Protein AF-A0AAP5MBB1-F1 (afdb_monomer_lite)

Foldseek 3Di:
DDPDPLQCVLVPVDDPVVSVVLQVVLCVVVVVDRHGSVSSNVSVVVVVVVPLDFQVNLDDALFKWAFDPDDDPCNLSHLFMWGFHDGDGFWTWTDFLAGIDTGGSVRTHTDPDPQLSVVVVVLSVLSVLLVPLDDDDPVLVVLSSVVRNDSDDDPVSVVVSVVSCVVSVSPDDD

pLDDT: mean 87.51, std 9.5, range [36.88, 96.81]

Secondary structure (DSSP, 8-state):
---SHHHHGGGTTS-HHHHHHHHHHHHHHTTSSPPPHHHHHHHHHHHHHHT---HHHH--TT-EEEE-S--GGGGGGTT-EEEEEEE-SS-EEEE-SSSEEEE-GGGEEE---HHHHHHHHHHHHHHHHHHHHSPPPHHHHHHHHHHTT-SS--HHHHHHHHHHHHHHT-----

Radius of gyration: 23.0 Å; chains: 1; bounding box: 53×23×61 Å

Structure (mmCIF, N/CA/C/O backbone):
data_AF-A0AAP5MBB1-F1
#
_entry.id   AF-A0AAP5MBB1-F1
#
loop_
_atom_site.group_PDB
_atom_site.id
_atom_site.type_symbol
_atom_site.label_atom_id
_atom_site.label_alt_id
_atom_site.label_comp_id
_atom_site.label_asym_id
_atom_site.label_entity_id
_atom_site.label_seq_id
_atom_site.pdbx_PDB_ins_code
_atom_site.Cartn_x
_atom_site.Cartn_y
_atom_site.Cartn_z
_atom_site.occupancy
_atom_site.B_iso_or_equiv
_atom_site.auth_seq_id
_atom_site.auth_comp_id
_atom_site.auth_asym_id
_atom_site.auth_atom_id
_atom_site.pdbx_PDB_model_num
ATOM 1 N N . MET A 1 1 ? 29.954 3.108 -33.989 1.00 71.44 1 MET A N 1
ATOM 2 C CA . MET A 1 1 ? 29.215 4.290 -33.486 1.00 71.44 1 MET A CA 1
ATOM 3 C C . MET A 1 1 ? 27.864 4.378 -34.186 1.00 71.44 1 MET A C 1
ATOM 5 O O . MET A 1 1 ? 27.765 3.793 -35.262 1.00 71.44 1 MET A O 1
ATOM 9 N N . PRO A 1 2 ? 26.840 5.022 -33.589 1.00 77.31 2 PRO A N 1
ATOM 10 C CA . PRO A 1 2 ? 25.550 5.226 -34.244 1.00 77.31 2 PRO A CA 1
ATOM 11 C C . PRO A 1 2 ? 25.722 5.996 -35.554 1.00 77.31 2 PRO A C 1
ATOM 13 O O . PRO A 1 2 ? 26.524 6.922 -35.635 1.00 77.31 2 PRO A O 1
ATOM 16 N N . THR A 1 3 ? 24.981 5.592 -36.575 1.00 84.31 3 THR A N 1
ATOM 17 C CA . THR A 1 3 ? 24.978 6.178 -37.920 1.00 84.31 3 THR A CA 1
ATOM 18 C C . THR A 1 3 ? 23.652 6.862 -38.256 1.00 84.31 3 THR A C 1
ATOM 20 O O . THR A 1 3 ? 23.570 7.571 -39.253 1.00 84.31 3 THR A O 1
ATOM 23 N N . SER A 1 4 ? 22.611 6.668 -37.438 1.00 83.75 4 SER A N 1
ATOM 24 C CA . SER A 1 4 ? 21.281 7.248 -37.627 1.00 83.75 4 SER A CA 1
ATOM 25 C C . SER A 1 4 ? 20.656 7.663 -36.298 1.00 83.75 4 SER A C 1
ATOM 27 O O . SER A 1 4 ? 20.770 6.963 -35.292 1.00 83.75 4 SER A O 1
ATOM 29 N N . GLU A 1 5 ? 19.903 8.762 -36.320 1.00 83.56 5 GLU A N 1
ATOM 30 C CA . GLU A 1 5 ? 19.106 9.248 -35.188 1.00 83.56 5 GLU A CA 1
ATOM 31 C C . GLU A 1 5 ? 18.126 8.187 -34.658 1.00 83.56 5 GLU A C 1
ATOM 33 O O . GLU A 1 5 ? 17.919 8.058 -33.451 1.00 83.56 5 GLU A O 1
ATOM 38 N N . SER A 1 6 ? 17.587 7.346 -35.548 1.00 82.88 6 SER A N 1
ATOM 39 C CA . SER A 1 6 ? 16.682 6.246 -35.184 1.00 82.88 6 SER A CA 1
ATOM 40 C C . SER A 1 6 ? 17.284 5.251 -34.182 1.00 82.88 6 SER A C 1
ATOM 42 O O . SER A 1 6 ? 16.543 4.586 -33.462 1.00 82.88 6 SER A O 1
ATOM 44 N N . GLN A 1 7 ? 18.616 5.154 -34.116 1.00 84.38 7 GLN A N 1
ATOM 45 C CA . GLN A 1 7 ? 19.341 4.254 -33.218 1.00 84.38 7 GLN A CA 1
ATOM 46 C C . GLN A 1 7 ? 19.542 4.841 -31.819 1.00 84.38 7 GLN A C 1
ATOM 48 O O . GLN A 1 7 ? 19.631 4.091 -30.853 1.00 84.38 7 GLN A O 1
ATOM 53 N N . VAL A 1 8 ? 19.618 6.167 -31.705 1.00 84.06 8 VAL A N 1
ATOM 54 C CA . VAL A 1 8 ? 19.869 6.870 -30.437 1.00 84.06 8 VAL A CA 1
ATOM 55 C C . VAL A 1 8 ? 18.590 7.380 -29.787 1.00 84.06 8 VAL A C 1
ATOM 57 O O . VAL A 1 8 ? 18.523 7.432 -28.563 1.00 84.06 8 VAL A O 1
ATOM 60 N N . ARG A 1 9 ? 17.543 7.665 -30.572 1.00 87.06 9 ARG A N 1
ATOM 61 C CA . ARG A 1 9 ? 16.240 8.130 -30.072 1.00 87.06 9 ARG A CA 1
ATOM 62 C C . ARG A 1 9 ? 15.632 7.247 -28.965 1.00 87.06 9 ARG A C 1
ATOM 64 O O . ARG A 1 9 ? 15.089 7.813 -28.025 1.00 87.06 9 ARG A O 1
ATOM 71 N N . PRO A 1 10 ? 15.715 5.901 -29.001 1.00 83.31 10 PRO A N 1
ATOM 72 C CA . PRO A 1 10 ? 15.200 5.070 -27.907 1.00 83.31 10 PRO A CA 1
ATOM 73 C C . PRO A 1 10 ? 15.980 5.211 -26.589 1.00 83.31 10 PRO A C 1
ATOM 75 O O . PRO A 1 10 ? 15.446 4.894 -25.530 1.00 83.31 10 PRO A O 1
ATOM 78 N N . LEU A 1 11 ? 17.236 5.665 -26.644 1.00 85.75 11 LEU A N 1
ATOM 79 C CA . LEU A 1 11 ? 18.156 5.709 -25.505 1.00 85.75 11 LEU A CA 1
ATOM 80 C C . LEU A 1 11 ? 18.155 7.060 -24.778 1.00 85.75 11 LEU A C 1
ATOM 82 O O . LEU A 1 11 ? 18.674 7.142 -23.671 1.00 85.75 11 LEU A O 1
ATOM 86 N N . THR A 1 12 ? 17.564 8.110 -25.359 1.00 85.19 12 THR A N 1
ATOM 87 C CA . THR A 1 12 ? 17.659 9.492 -24.845 1.00 85.19 12 THR A CA 1
ATOM 88 C C . THR A 1 12 ? 17.100 9.679 -23.438 1.00 85.19 12 THR A C 1
ATOM 90 O O . THR A 1 12 ? 17.505 10.606 -22.750 1.00 85.19 12 THR A O 1
ATOM 93 N N . ASN A 1 13 ? 16.185 8.808 -23.011 1.00 79.94 13 ASN A N 1
ATOM 94 C CA . ASN A 1 13 ? 15.538 8.877 -21.698 1.00 79.94 13 ASN A CA 1
ATOM 95 C C . ASN A 1 13 ? 16.304 8.114 -20.599 1.00 79.94 13 ASN A C 1
ATOM 97 O O . ASN A 1 13 ? 15.790 7.984 -19.493 1.00 79.94 13 ASN A O 1
ATOM 101 N N . LEU A 1 14 ? 17.471 7.546 -20.912 1.00 80.88 14 LEU A N 1
ATOM 102 C CA . LEU A 1 14 ? 18.293 6.774 -19.977 1.00 80.88 14 LEU A CA 1
ATOM 103 C C . LEU A 1 14 ? 19.518 7.573 -19.541 1.00 80.88 14 LEU A C 1
ATOM 105 O O . LEU A 1 14 ? 20.021 8.406 -20.296 1.00 80.88 14 LEU A O 1
ATOM 109 N N . GLU A 1 15 ? 20.067 7.239 -18.378 1.00 79.25 15 GLU A N 1
ATOM 110 C CA . GLU A 1 15 ? 21.320 7.826 -17.906 1.00 79.25 15 GLU A CA 1
ATOM 111 C C . GLU A 1 15 ? 22.518 7.390 -18.784 1.00 79.25 15 GLU A C 1
ATOM 113 O O . GLU A 1 15 ? 22.553 6.254 -19.273 1.00 79.25 15 GLU A O 1
ATOM 118 N N . PRO A 1 16 ? 23.557 8.231 -18.972 1.00 80.50 16 PRO A N 1
ATOM 119 C CA . PRO A 1 16 ? 24.721 7.920 -19.813 1.00 80.50 16 PRO A CA 1
ATOM 120 C C . PRO A 1 16 ? 25.403 6.548 -19.603 1.00 80.50 16 PRO A C 1
ATOM 122 O O . PRO A 1 16 ? 25.904 5.985 -20.585 1.00 80.50 16 PRO A O 1
ATOM 125 N N . PRO A 1 17 ? 25.518 5.981 -18.382 1.00 78.69 17 PRO A N 1
ATOM 126 C CA . PRO A 1 17 ? 26.018 4.613 -18.205 1.00 78.69 17 PRO A CA 1
ATOM 127 C C . PRO A 1 17 ? 25.054 3.540 -18.737 1.00 78.69 17 PRO A C 1
ATOM 129 O O . PRO A 1 17 ? 25.495 2.547 -19.315 1.00 78.69 17 PRO A O 1
ATOM 132 N N . GLU A 1 18 ? 23.745 3.746 -18.609 1.00 77.38 18 GLU A N 1
ATOM 133 C CA . GLU A 1 18 ? 22.724 2.805 -19.077 1.00 77.38 18 GLU A CA 1
ATOM 134 C C . GLU A 1 18 ? 22.613 2.806 -20.599 1.00 77.38 18 GLU A C 1
ATOM 136 O O . GLU A 1 18 ? 22.570 1.741 -21.212 1.00 77.38 18 GLU A O 1
ATOM 141 N N . GLN A 1 19 ? 22.676 3.989 -21.220 1.00 84.19 19 GLN A N 1
ATOM 142 C CA . GLN A 1 19 ? 22.741 4.128 -22.678 1.00 84.19 19 GLN A CA 1
ATOM 143 C C . GLN A 1 19 ? 23.885 3.293 -23.267 1.00 84.19 19 GLN A C 1
ATOM 145 O O . GLN A 1 19 ? 23.699 2.581 -24.256 1.00 84.19 19 GLN A O 1
ATOM 150 N N . ARG A 1 20 ? 25.067 3.342 -22.633 1.00 85.69 20 ARG A N 1
ATOM 151 C CA . ARG A 1 20 ? 26.254 2.578 -23.045 1.00 85.69 20 ARG A CA 1
ATOM 152 C C . ARG A 1 20 ? 26.045 1.072 -22.916 1.00 85.69 20 ARG A C 1
ATOM 154 O O . ARG A 1 20 ? 26.409 0.344 -23.836 1.00 85.69 20 ARG A O 1
ATOM 161 N N . SER A 1 21 ? 25.443 0.620 -21.819 1.00 83.56 21 SER A N 1
ATOM 162 C CA . SER A 1 21 ? 25.159 -0.799 -21.586 1.00 83.56 21 SER A CA 1
ATOM 163 C C . SER A 1 21 ? 24.170 -1.363 -22.613 1.00 83.56 21 SER A C 1
ATOM 165 O O . SER A 1 21 ? 24.460 -2.373 -23.255 1.00 83.56 21 SER A O 1
ATOM 167 N N . VAL A 1 22 ? 23.051 -0.667 -22.848 1.00 86.69 22 VAL A N 1
ATOM 168 C CA . VAL A 1 22 ? 22.040 -1.073 -23.840 1.00 86.69 22 VAL A CA 1
ATOM 169 C C . VAL A 1 22 ? 22.640 -1.094 -25.248 1.00 86.69 22 VAL A C 1
ATOM 171 O O . VAL A 1 22 ? 22.419 -2.038 -26.004 1.00 86.69 22 VAL A O 1
ATOM 174 N N . TRP A 1 23 ? 23.450 -0.087 -25.592 1.00 87.56 23 TRP A N 1
ATOM 175 C CA . TRP A 1 23 ? 24.133 -0.023 -26.883 1.00 87.56 23 TRP A CA 1
ATOM 176 C C . TRP A 1 23 ? 25.109 -1.185 -27.090 1.00 87.56 23 TRP A C 1
ATOM 178 O O . TRP A 1 23 ? 25.096 -1.817 -28.144 1.00 87.56 23 TRP A O 1
ATOM 188 N N . GLN A 1 24 ? 25.951 -1.485 -26.097 1.00 87.81 24 GLN A N 1
ATOM 189 C CA . GLN A 1 24 ? 26.902 -2.597 -26.174 1.00 87.81 24 GLN A CA 1
ATOM 190 C C . GLN A 1 24 ? 26.187 -3.934 -26.364 1.00 87.81 24 GLN A C 1
ATOM 192 O O . GLN A 1 24 ? 26.584 -4.717 -27.225 1.00 87.81 24 GLN A O 1
ATOM 197 N N . GLN A 1 25 ? 25.099 -4.165 -25.630 1.00 85.38 25 GLN A N 1
ATOM 198 C CA . GLN A 1 25 ? 24.311 -5.383 -25.770 1.00 85.38 25 GLN A CA 1
ATOM 199 C C . GLN A 1 25 ? 23.687 -5.497 -27.169 1.00 85.38 25 GLN A C 1
ATOM 201 O O . GLN A 1 25 ? 23.788 -6.546 -27.800 1.00 85.38 25 GLN A O 1
ATOM 206 N N . ALA A 1 26 ? 23.134 -4.405 -27.705 1.00 88.94 26 ALA A N 1
ATOM 207 C CA . ALA A 1 26 ? 22.572 -4.386 -29.055 1.00 88.94 26 ALA A CA 1
ATOM 208 C C . ALA A 1 26 ? 23.639 -4.646 -30.138 1.00 88.94 26 ALA A C 1
ATOM 210 O O . ALA A 1 26 ? 23.357 -5.301 -31.138 1.00 88.94 26 ALA A O 1
ATOM 211 N N . VAL A 1 27 ? 24.876 -4.169 -29.942 1.00 89.69 27 VAL A N 1
ATOM 212 C CA . VAL A 1 27 ? 26.017 -4.455 -30.834 1.00 89.69 27 VAL A CA 1
ATOM 213 C C . VAL A 1 27 ? 26.397 -5.937 -30.797 1.00 89.69 27 VAL A C 1
ATOM 215 O O . VAL A 1 27 ? 26.656 -6.521 -31.850 1.00 89.69 27 VAL A O 1
ATOM 218 N N . ILE A 1 28 ? 26.403 -6.557 -29.613 1.00 88.31 28 ILE A N 1
ATOM 219 C CA . ILE A 1 28 ? 26.667 -7.995 -29.460 1.00 88.31 28 ILE A CA 1
ATOM 220 C C . ILE A 1 28 ? 25.579 -8.806 -30.176 1.00 88.31 28 ILE A C 1
ATOM 222 O O . ILE A 1 28 ? 25.899 -9.694 -30.964 1.00 88.31 28 ILE A O 1
ATOM 226 N N . GLU A 1 29 ? 24.305 -8.456 -29.982 1.00 85.69 29 GLU A N 1
ATOM 227 C CA . GLU A 1 29 ? 23.168 -9.115 -30.644 1.00 85.69 29 GLU A CA 1
ATOM 228 C C . GLU A 1 29 ? 23.170 -8.914 -32.170 1.00 85.69 29 GLU A C 1
ATOM 230 O O . GLU A 1 29 ? 22.755 -9.797 -32.917 1.00 85.69 29 GLU A O 1
ATOM 235 N N . ALA A 1 30 ? 23.716 -7.796 -32.655 1.00 87.81 30 ALA A N 1
ATOM 236 C CA . ALA A 1 30 ? 23.939 -7.540 -34.078 1.00 87.81 30 ALA A CA 1
ATOM 237 C C . ALA A 1 30 ? 25.174 -8.263 -34.661 1.00 87.81 30 ALA A C 1
ATOM 239 O O . ALA A 1 30 ? 25.522 -8.040 -35.825 1.00 87.81 30 ALA A O 1
ATOM 240 N N . GLY A 1 31 ? 25.878 -9.084 -33.873 1.00 86.81 31 GLY A N 1
ATOM 241 C CA . GLY A 1 31 ? 27.096 -9.777 -34.296 1.00 86.81 31 GLY A CA 1
ATOM 242 C C . GLY A 1 31 ? 28.293 -8.838 -34.475 1.00 86.81 31 GLY A C 1
ATOM 243 O O . GLY A 1 31 ? 29.001 -8.926 -35.478 1.00 86.81 31 GLY A O 1
ATOM 244 N N . ASN A 1 32 ? 28.498 -7.910 -33.534 1.00 85.38 32 ASN A N 1
ATOM 245 C CA . ASN A 1 32 ? 29.527 -6.858 -33.559 1.00 85.38 32 ASN A CA 1
ATOM 246 C C . ASN A 1 32 ? 29.398 -5.862 -34.724 1.00 85.38 32 ASN A C 1
ATOM 248 O O . ASN A 1 32 ? 30.365 -5.199 -35.107 1.00 85.38 32 ASN A O 1
ATOM 252 N N . ARG A 1 33 ? 28.194 -5.729 -35.285 1.00 86.44 33 ARG A N 1
ATOM 253 C CA . ARG A 1 33 ? 27.861 -4.728 -36.307 1.00 86.44 33 ARG A CA 1
ATOM 254 C C . ARG A 1 33 ? 27.069 -3.579 -35.694 1.00 86.44 33 ARG A C 1
ATOM 256 O O . ARG A 1 33 ? 26.605 -3.655 -34.560 1.00 86.44 33 ARG A O 1
ATOM 263 N N . VAL A 1 34 ? 26.919 -2.492 -36.451 1.00 86.69 34 VAL A N 1
ATOM 264 C CA . VAL A 1 34 ? 26.085 -1.363 -36.024 1.00 86.69 34 VAL A CA 1
ATOM 265 C C . VAL A 1 34 ? 24.618 -1.829 -35.978 1.00 86.69 34 VAL A C 1
ATOM 267 O O . VAL A 1 34 ? 24.097 -2.236 -37.019 1.00 86.69 34 VAL A O 1
ATOM 270 N N . PRO A 1 35 ? 23.949 -1.795 -34.810 1.00 88.06 35 PRO A N 1
ATOM 271 C CA . PRO A 1 35 ? 22.586 -2.295 -34.668 1.00 88.06 35 PRO A CA 1
ATOM 272 C C . PRO A 1 35 ? 21.578 -1.379 -35.371 1.00 88.06 35 PRO A C 1
ATOM 274 O O . PRO A 1 35 ? 21.790 -0.172 -35.507 1.00 88.06 35 PRO A O 1
ATOM 277 N N . SER A 1 36 ? 20.448 -1.933 -35.812 1.00 88.88 36 SER A N 1
ATOM 278 C CA . SER A 1 36 ? 19.331 -1.125 -36.315 1.00 88.88 36 SER A CA 1
ATOM 279 C C . SER A 1 36 ? 18.595 -0.445 -35.155 1.00 88.88 36 SER A C 1
ATOM 281 O O . SER A 1 36 ? 18.600 -0.950 -34.034 1.00 88.88 36 SER A O 1
ATOM 283 N N . GLY A 1 37 ? 17.912 0.679 -35.405 1.00 85.50 37 GLY A N 1
ATOM 284 C CA . GLY A 1 37 ? 17.133 1.350 -34.353 1.00 85.50 37 GLY A CA 1
ATOM 285 C C . GLY A 1 37 ? 16.040 0.466 -33.743 1.00 85.50 37 GLY A C 1
ATOM 286 O O . GLY A 1 37 ? 15.764 0.555 -32.549 1.00 85.50 37 GLY A O 1
ATOM 287 N N . ARG A 1 38 ? 15.488 -0.465 -34.534 1.00 86.56 38 ARG A N 1
ATOM 288 C CA . ARG A 1 38 ? 14.553 -1.487 -34.052 1.00 86.56 38 ARG A CA 1
ATOM 289 C C . ARG A 1 38 ? 15.220 -2.457 -33.076 1.00 86.56 38 ARG A C 1
ATOM 291 O O . ARG A 1 38 ? 14.671 -2.683 -32.008 1.00 86.56 38 ARG A O 1
ATOM 298 N N . LEU A 1 39 ? 16.407 -2.967 -33.407 1.00 87.69 39 LEU A N 1
ATOM 299 C CA . LEU A 1 39 ? 17.144 -3.876 -32.528 1.00 87.69 39 LEU A CA 1
ATOM 300 C C . LEU A 1 39 ? 17.546 -3.190 -31.217 1.00 87.69 39 LEU A C 1
ATOM 302 O O . LEU A 1 39 ? 17.431 -3.793 -30.156 1.00 87.69 39 LEU A O 1
ATOM 306 N N . VAL A 1 40 ? 17.961 -1.919 -31.264 1.00 86.75 40 VAL A N 1
ATOM 307 C CA . VAL A 1 40 ? 18.258 -1.137 -30.050 1.00 86.75 40 VAL A CA 1
ATOM 308 C C . VAL A 1 40 ? 17.011 -0.995 -29.173 1.00 86.75 40 VAL A C 1
ATOM 310 O O . VAL A 1 40 ? 17.099 -1.171 -27.960 1.00 86.75 40 VAL A O 1
ATOM 313 N N . LYS A 1 41 ? 15.845 -0.728 -29.774 1.00 86.00 41 LYS A N 1
ATOM 314 C CA . LYS A 1 41 ? 14.569 -0.659 -29.053 1.00 86.00 41 LYS A CA 1
ATOM 315 C C . LYS A 1 41 ? 14.187 -2.010 -28.431 1.00 86.00 41 LYS A C 1
ATOM 317 O O . LYS A 1 41 ? 13.879 -2.046 -27.248 1.00 86.00 41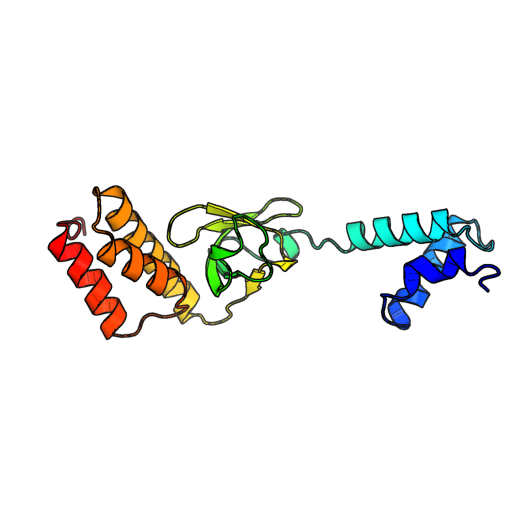 LYS A O 1
ATOM 322 N N . GLU A 1 42 ? 14.269 -3.102 -29.188 1.00 86.56 42 GLU A N 1
ATOM 323 C CA . GLU A 1 42 ? 13.977 -4.459 -28.695 1.00 86.56 42 GLU A CA 1
ATOM 324 C C . GLU A 1 42 ? 14.949 -4.876 -27.576 1.00 86.56 42 GLU A C 1
ATOM 326 O O . GLU A 1 42 ? 14.539 -5.461 -26.576 1.00 86.56 42 GLU A O 1
ATOM 331 N N . THR A 1 43 ? 16.231 -4.516 -27.691 1.00 86.31 43 THR A N 1
ATOM 332 C CA . THR A 1 43 ? 17.240 -4.758 -26.646 1.00 86.31 43 THR A CA 1
ATOM 333 C C . THR A 1 43 ? 16.927 -3.956 -25.384 1.00 86.31 43 THR A C 1
ATOM 335 O O . THR A 1 43 ? 17.031 -4.480 -24.278 1.00 86.31 43 THR A O 1
ATOM 338 N N . LEU A 1 44 ? 16.519 -2.691 -25.532 1.00 84.94 44 LEU A N 1
ATOM 339 C CA . LEU A 1 44 ? 16.102 -1.847 -24.415 1.00 84.94 44 LEU A CA 1
ATOM 340 C C . LEU A 1 44 ? 14.873 -2.418 -23.702 1.00 84.94 44 LEU A C 1
ATOM 342 O O . LEU A 1 44 ? 14.865 -2.489 -22.477 1.00 84.94 44 LEU A O 1
ATOM 346 N N . GLU A 1 45 ? 13.849 -2.825 -24.450 1.00 81.38 45 GLU A N 1
ATOM 347 C CA . GLU A 1 45 ? 12.639 -3.448 -23.903 1.00 81.38 45 GLU A CA 1
ATOM 348 C C . GLU A 1 45 ? 12.983 -4.750 -23.167 1.00 81.38 45 GLU A C 1
ATOM 350 O O . GLU A 1 45 ? 12.631 -4.899 -22.000 1.00 81.38 45 GLU A O 1
ATOM 355 N N . ARG A 1 46 ? 13.810 -5.618 -23.763 1.00 78.44 46 ARG A N 1
ATOM 356 C CA . ARG A 1 46 ? 14.285 -6.856 -23.126 1.00 78.44 46 ARG A CA 1
ATOM 357 C C . ARG A 1 46 ? 15.124 -6.604 -21.872 1.00 78.44 46 ARG A C 1
ATOM 359 O O . ARG A 1 46 ? 15.058 -7.375 -20.920 1.00 78.44 46 ARG A O 1
ATOM 366 N N . LEU A 1 47 ? 15.949 -5.557 -21.853 1.00 75.19 47 LEU A N 1
ATOM 367 C CA . LEU A 1 47 ? 16.738 -5.191 -20.672 1.00 75.19 47 LEU A CA 1
ATOM 368 C C . LEU A 1 47 ? 15.868 -4.584 -19.571 1.00 75.19 47 LEU A C 1
ATOM 370 O O . LEU A 1 47 ? 16.135 -4.836 -18.400 1.00 75.19 47 LEU A O 1
ATOM 374 N N . LYS A 1 48 ? 14.819 -3.834 -19.927 1.00 70.38 48 LYS A N 1
ATOM 375 C CA . LYS A 1 48 ? 13.798 -3.385 -18.974 1.00 70.38 48 LYS A CA 1
ATOM 376 C C . LYS A 1 48 ? 13.049 -4.571 -18.376 1.00 70.38 48 LYS A C 1
ATOM 378 O O . LYS A 1 48 ? 12.917 -4.623 -17.162 1.00 70.38 48 LYS A O 1
ATOM 383 N N . GLU A 1 49 ? 12.658 -5.545 -19.194 1.00 62.16 49 GLU A N 1
ATOM 384 C CA . GLU A 1 49 ? 12.034 -6.791 -18.735 1.00 62.16 49 GLU A CA 1
ATOM 385 C C . GLU A 1 49 ? 12.974 -7.620 -17.848 1.00 62.16 49 GLU A C 1
ATOM 387 O O . GLU A 1 49 ? 12.569 -8.095 -16.797 1.00 62.16 49 GLU A O 1
ATOM 392 N N . LYS A 1 50 ? 14.261 -7.745 -18.201 1.00 57.88 50 LYS A N 1
ATOM 393 C CA . LYS A 1 50 ? 15.265 -8.438 -17.367 1.00 57.88 50 LYS A CA 1
ATOM 394 C C . LYS A 1 50 ? 15.612 -7.703 -16.071 1.00 57.88 50 LYS A C 1
ATOM 396 O O . LYS A 1 50 ? 16.106 -8.332 -15.142 1.00 57.88 50 LYS A O 1
ATOM 401 N N . ARG A 1 51 ? 15.395 -6.388 -16.015 1.00 56.25 51 ARG A N 1
ATOM 402 C CA . ARG A 1 51 ? 15.501 -5.577 -14.794 1.00 56.25 51 ARG A CA 1
ATOM 403 C C . ARG A 1 51 ? 14.212 -5.568 -13.972 1.00 56.25 51 ARG A C 1
ATOM 405 O O . ARG A 1 51 ? 14.195 -4.916 -12.931 1.00 56.25 51 ARG A O 1
ATOM 412 N N . LEU A 1 52 ? 13.156 -6.269 -14.397 1.00 58.00 52 LEU A N 1
ATOM 413 C CA . LEU A 1 52 ? 12.031 -6.556 -13.514 1.00 58.00 52 LEU A CA 1
ATOM 414 C C . LEU A 1 52 ? 12.560 -7.480 -12.416 1.00 58.00 52 LEU A C 1
ATOM 416 O O . LEU A 1 52 ? 12.685 -8.689 -12.604 1.00 58.00 52 LEU A O 1
ATOM 420 N N . PHE A 1 53 ? 12.949 -6.879 -11.294 1.00 62.38 53 PHE A N 1
ATOM 421 C CA . PHE A 1 53 ? 13.242 -7.598 -10.064 1.00 62.38 53 PHE A CA 1
ATOM 422 C C . PHE A 1 53 ? 12.061 -8.517 -9.774 1.00 62.38 53 PHE A C 1
ATOM 424 O O . PHE A 1 53 ? 10.909 -8.068 -9.822 1.00 62.38 53 PHE A O 1
ATOM 431 N N . LYS A 1 54 ? 12.333 -9.797 -9.502 1.00 72.19 54 LYS A N 1
ATOM 432 C CA . LYS A 1 54 ? 11.259 -10.678 -9.062 1.00 72.19 54 LYS A CA 1
ATOM 433 C C . LYS A 1 54 ? 10.683 -10.108 -7.777 1.00 72.19 54 LYS A C 1
ATOM 435 O O . LYS A 1 54 ? 11.432 -9.574 -6.958 1.00 72.19 54 LYS A O 1
ATOM 440 N N . ALA A 1 55 ? 9.378 -10.251 -7.566 1.00 76.50 55 ALA A N 1
ATOM 441 C CA . ALA A 1 55 ? 8.773 -9.810 -6.308 1.00 76.50 55 ALA A CA 1
ATOM 442 C C . ALA A 1 55 ? 9.494 -10.416 -5.091 1.00 76.50 55 ALA A C 1
ATOM 444 O O . ALA A 1 55 ? 9.739 -9.719 -4.113 1.00 76.50 55 ALA A O 1
ATOM 445 N N . SER A 1 56 ? 9.916 -11.681 -5.206 1.00 79.62 56 SER A N 1
ATOM 446 C CA . SER A 1 56 ? 10.688 -12.407 -4.191 1.00 79.62 56 SER A CA 1
ATOM 447 C C . SER A 1 56 ? 12.054 -11.803 -3.870 1.00 79.62 56 SER A C 1
ATOM 449 O O . SER A 1 56 ? 12.573 -12.024 -2.781 1.00 79.62 56 SER A O 1
ATOM 451 N N . ASP A 1 57 ? 12.654 -11.077 -4.814 1.00 82.81 57 ASP A N 1
ATOM 452 C CA . ASP A 1 57 ? 13.950 -10.421 -4.617 1.00 82.81 57 ASP A CA 1
ATOM 453 C C . ASP A 1 57 ? 13.775 -9.033 -3.977 1.00 82.81 57 ASP A C 1
ATOM 455 O O . ASP A 1 57 ? 14.719 -8.481 -3.415 1.00 82.81 57 ASP A O 1
ATOM 459 N N . PHE A 1 58 ? 12.571 -8.460 -4.075 1.00 83.56 58 PHE A N 1
ATOM 460 C CA . PHE A 1 58 ? 12.239 -7.128 -3.578 1.00 83.56 58 PHE A CA 1
ATOM 461 C C . PHE A 1 58 ? 11.666 -7.148 -2.156 1.00 83.56 58 PHE A C 1
ATOM 463 O O . PHE A 1 58 ? 11.994 -6.275 -1.351 1.00 83.56 58 PHE A O 1
ATOM 470 N N . CYS A 1 59 ? 10.810 -8.120 -1.834 1.00 88.12 59 CYS A N 1
ATOM 471 C CA . CYS A 1 59 ? 10.149 -8.200 -0.536 1.00 88.12 59 CYS A CA 1
ATOM 472 C C . CYS A 1 59 ? 9.827 -9.626 -0.084 1.00 88.12 59 CYS A C 1
ATOM 474 O O . CYS A 1 59 ? 9.887 -10.586 -0.852 1.00 88.12 59 CYS A O 1
ATOM 476 N N . GLN A 1 60 ? 9.467 -9.742 1.193 1.00 91.31 60 GLN A N 1
ATOM 477 C CA . GLN A 1 60 ? 8.980 -10.966 1.819 1.00 91.31 60 GLN A CA 1
ATOM 478 C C . GLN A 1 60 ? 7.500 -10.842 2.196 1.00 91.31 60 GLN A C 1
ATOM 480 O O . GLN A 1 60 ? 6.950 -9.746 2.304 1.00 91.31 60 GLN A O 1
ATOM 485 N N . LEU A 1 61 ? 6.845 -11.985 2.401 1.00 92.81 61 LEU A N 1
ATOM 486 C CA . LEU A 1 61 ? 5.486 -12.013 2.940 1.00 92.81 61 LEU A CA 1
ATOM 487 C C . LEU A 1 61 ? 5.453 -11.358 4.323 1.00 92.81 61 LEU A C 1
ATOM 489 O O . LEU A 1 61 ? 6.320 -11.620 5.152 1.00 92.81 61 LEU A O 1
ATOM 493 N N . GLY A 1 62 ? 4.447 -10.520 4.557 1.00 92.44 62 GLY A N 1
ATOM 494 C CA . GLY A 1 62 ? 4.313 -9.729 5.777 1.00 92.44 62 GLY A CA 1
ATOM 495 C C . GLY A 1 62 ? 5.048 -8.389 5.752 1.00 92.44 62 GLY A C 1
ATOM 496 O O . GLY A 1 62 ? 4.746 -7.553 6.597 1.00 92.44 62 GLY A O 1
ATOM 497 N N . ASP A 1 63 ? 5.936 -8.134 4.779 1.00 93.94 63 ASP A N 1
ATOM 498 C CA . ASP A 1 63 ? 6.568 -6.817 4.660 1.00 93.94 63 ASP A CA 1
ATOM 499 C C . ASP A 1 63 ? 5.507 -5.717 4.478 1.00 93.94 63 ASP A C 1
ATOM 501 O O . ASP A 1 63 ? 4.514 -5.884 3.757 1.00 93.94 63 ASP A O 1
ATOM 505 N N . VAL A 1 64 ? 5.763 -4.565 5.098 1.00 95.31 64 VAL A N 1
ATOM 506 C CA . VAL A 1 64 ? 4.885 -3.395 5.057 1.00 95.31 64 VAL A CA 1
ATOM 507 C C . VAL A 1 64 ? 5.438 -2.324 4.112 1.00 95.31 64 VAL A C 1
ATOM 509 O O . VAL A 1 64 ? 6.638 -2.035 4.084 1.00 95.31 64 VAL A O 1
ATOM 512 N N . PHE A 1 65 ? 4.543 -1.695 3.353 1.00 95.69 65 PHE A N 1
ATOM 513 C CA . PHE A 1 65 ? 4.840 -0.676 2.355 1.00 95.69 65 PHE A CA 1
ATOM 514 C C . PHE A 1 65 ? 3.896 0.518 2.445 1.00 95.69 65 PHE A C 1
ATOM 516 O O . PHE A 1 65 ? 2.753 0.382 2.864 1.00 95.69 65 PHE A O 1
ATOM 523 N N . THR A 1 66 ? 4.340 1.661 1.930 1.00 96.12 66 THR A N 1
ATOM 524 C CA . THR A 1 66 ? 3.474 2.756 1.484 1.00 96.12 66 THR A CA 1
ATOM 525 C C . THR A 1 66 ? 3.296 2.667 -0.026 1.00 96.12 66 THR A C 1
ATOM 527 O O . THR A 1 66 ? 4.278 2.587 -0.770 1.00 96.12 66 THR A O 1
ATOM 530 N N . LEU A 1 67 ? 2.055 2.730 -0.500 1.00 95.50 67 LEU A N 1
ATOM 531 C CA . LEU A 1 67 ? 1.732 2.690 -1.924 1.00 95.50 67 LEU A CA 1
ATOM 532 C C . LEU A 1 67 ? 1.984 4.042 -2.596 1.00 95.50 67 LEU A C 1
ATOM 534 O O . LEU A 1 67 ? 1.588 5.092 -2.085 1.00 95.50 67 LEU A O 1
ATOM 538 N N . SER A 1 68 ? 2.606 4.035 -3.773 1.00 94.31 68 SER A N 1
ATOM 539 C CA . SER A 1 68 ? 2.770 5.238 -4.591 1.00 94.31 68 SER A CA 1
ATOM 540 C C . SER A 1 68 ? 2.684 4.941 -6.088 1.00 94.31 68 SER A C 1
ATOM 542 O O . SER A 1 68 ? 2.795 3.800 -6.536 1.00 94.31 68 SER A O 1
ATOM 544 N N . LYS A 1 69 ? 2.483 5.998 -6.885 1.00 92.81 69 LYS A N 1
ATOM 545 C CA . LYS A 1 69 ? 2.444 5.939 -8.358 1.00 92.81 69 LYS A CA 1
ATOM 546 C C . LYS A 1 69 ? 1.374 4.990 -8.932 1.00 92.81 69 LYS A C 1
ATOM 548 O O . LYS A 1 69 ? 1.508 4.552 -10.068 1.00 92.81 69 LYS A O 1
ATOM 553 N N . LEU A 1 70 ? 0.320 4.679 -8.177 1.00 91.31 70 LEU A N 1
ATOM 554 C CA . LEU A 1 70 ? -0.851 3.969 -8.695 1.00 91.31 70 LEU A CA 1
ATOM 555 C C . LEU A 1 70 ? -1.681 4.894 -9.589 1.00 91.31 70 LEU A C 1
ATOM 557 O O . LEU A 1 70 ? -1.814 6.093 -9.310 1.00 91.31 70 LEU A O 1
ATOM 561 N N . GLU A 1 71 ? -2.269 4.324 -10.637 1.00 89.94 71 GLU A N 1
ATOM 562 C CA . GLU A 1 71 ? -3.021 5.042 -11.667 1.00 89.94 71 GLU A CA 1
ATOM 563 C C . GLU A 1 71 ? -4.506 4.637 -11.687 1.00 89.94 71 GLU A C 1
ATOM 565 O O . GLU A 1 71 ? -4.939 3.720 -10.990 1.00 89.94 71 GLU A O 1
ATOM 570 N N . ALA A 1 72 ? -5.310 5.364 -12.470 1.00 90.69 72 ALA A N 1
ATOM 571 C CA . ALA A 1 72 ? -6.738 5.107 -12.668 1.00 90.69 72 ALA A CA 1
ATOM 572 C C . ALA A 1 72 ? -7.514 4.887 -11.348 1.00 90.69 72 ALA A C 1
ATOM 574 O O . ALA A 1 72 ? -7.508 5.755 -10.472 1.00 90.69 72 ALA A O 1
ATOM 575 N N . GLN A 1 73 ? -8.194 3.745 -11.215 1.00 88.31 73 GLN A N 1
ATOM 576 C CA . GLN A 1 73 ? -9.061 3.420 -10.081 1.00 88.31 73 GLN A CA 1
ATOM 577 C C . GLN A 1 73 ? -8.283 3.188 -8.777 1.00 88.31 73 GLN A C 1
ATOM 579 O O . GLN A 1 73 ? -8.813 3.414 -7.689 1.00 88.31 73 GLN A O 1
ATOM 584 N N . GLU A 1 74 ? -7.021 2.775 -8.874 1.00 91.56 74 GLU A N 1
ATOM 585 C CA . GLU A 1 74 ? -6.170 2.450 -7.725 1.00 91.56 74 GLU A CA 1
ATOM 586 C C . GLU A 1 74 ? -5.446 3.681 -7.176 1.00 91.56 74 GLU A C 1
ATOM 588 O O . GLU A 1 74 ? -4.944 3.660 -6.055 1.00 91.56 74 GLU A O 1
ATOM 593 N N . ARG A 1 75 ? -5.465 4.805 -7.909 1.00 93.12 75 ARG A N 1
ATOM 594 C CA . ARG A 1 75 ? -4.853 6.076 -7.489 1.00 93.12 75 ARG A CA 1
ATOM 595 C C . ARG A 1 75 ? -5.308 6.530 -6.100 1.00 93.12 75 ARG A C 1
ATOM 597 O O . ARG A 1 75 ? -4.538 7.192 -5.403 1.00 93.12 75 ARG A O 1
ATOM 604 N N . LYS A 1 76 ? -6.533 6.178 -5.691 1.00 92.50 76 LYS A N 1
ATOM 605 C CA . LYS A 1 76 ? -7.068 6.488 -4.356 1.00 92.50 76 LYS A CA 1
ATOM 606 C C . LYS A 1 76 ? -6.243 5.868 -3.221 1.00 92.50 76 LYS A C 1
ATOM 608 O O . LYS A 1 76 ? -6.234 6.433 -2.136 1.00 92.50 76 LYS A O 1
ATOM 613 N N . TYR A 1 77 ? -5.515 4.783 -3.477 1.00 95.00 77 TYR A N 1
ATOM 614 C CA . TYR A 1 77 ? -4.672 4.099 -2.496 1.00 95.00 77 TYR A CA 1
ATOM 615 C C . TYR A 1 77 ? -3.253 4.664 -2.400 1.00 95.00 77 TYR A C 1
ATOM 617 O O . TYR A 1 77 ? -2.484 4.233 -1.548 1.00 95.00 77 TYR A O 1
ATOM 625 N N . ASN A 1 78 ? -2.883 5.651 -3.224 1.00 93.75 78 ASN A N 1
ATOM 626 C CA . ASN A 1 78 ? -1.595 6.323 -3.061 1.00 93.75 78 ASN A CA 1
ATO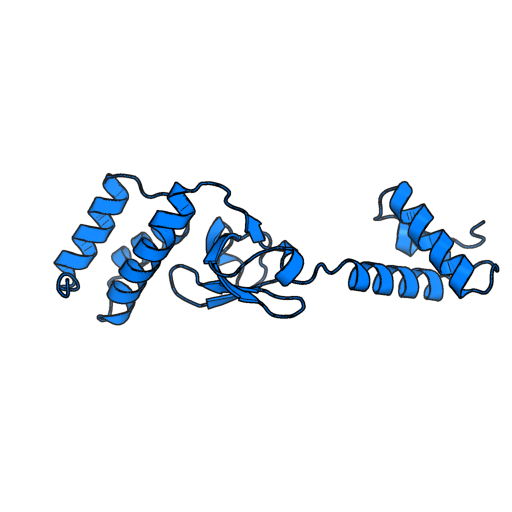M 627 C C . ASN A 1 78 ? -1.506 6.980 -1.677 1.00 93.75 78 ASN A C 1
ATOM 629 O O . ASN A 1 78 ? -2.404 7.727 -1.280 1.00 93.75 78 ASN A O 1
ATOM 633 N N . GLY A 1 79 ? -0.410 6.712 -0.970 1.00 93.00 79 GLY A N 1
ATOM 634 C CA . GLY A 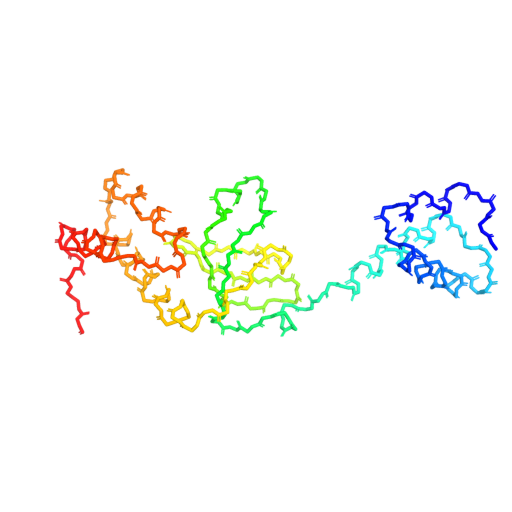1 79 ? -0.179 7.118 0.414 1.00 93.00 79 GLY A CA 1
ATOM 635 C C . GLY A 1 79 ? -0.802 6.190 1.461 1.00 93.00 79 GLY A C 1
ATOM 636 O O . GLY A 1 79 ? -0.603 6.438 2.643 1.00 93.00 79 GLY A O 1
ATOM 637 N N . CYS A 1 80 ? -1.542 5.149 1.067 1.00 95.38 80 CYS A N 1
ATOM 638 C CA . CYS A 1 80 ? -2.004 4.128 2.004 1.00 95.38 80 CYS A CA 1
ATOM 639 C C . CYS A 1 80 ? -0.877 3.151 2.341 1.00 95.38 80 CYS A C 1
ATOM 641 O O . CYS A 1 80 ? -0.016 2.873 1.498 1.00 95.38 80 CYS A O 1
ATOM 643 N N . TRP A 1 81 ? -0.909 2.610 3.557 1.00 96.19 81 TRP A N 1
ATOM 644 C CA . TRP A 1 81 ? -0.076 1.465 3.896 1.00 96.19 81 TRP A CA 1
ATOM 645 C C . TRP A 1 81 ? -0.642 0.186 3.268 1.00 96.19 81 TRP A C 1
ATOM 647 O O . TRP A 1 81 ? -1.829 0.087 2.944 1.00 96.19 81 TRP A O 1
ATOM 657 N N . ALA A 1 82 ? 0.233 -0.791 3.080 1.00 96.81 82 ALA A N 1
ATOM 658 C CA . ALA A 1 82 ? -0.039 -2.065 2.441 1.00 96.81 82 ALA A CA 1
ATOM 659 C C . ALA A 1 82 ? 0.847 -3.153 3.056 1.00 96.81 82 ALA A C 1
ATOM 661 O O . ALA A 1 82 ? 2.000 -2.893 3.388 1.00 96.81 82 ALA A O 1
ATOM 662 N N . ILE A 1 83 ? 0.324 -4.372 3.170 1.00 96.56 83 ILE A N 1
ATOM 663 C CA . ILE A 1 83 ? 1.045 -5.536 3.706 1.00 96.56 83 ILE A CA 1
ATOM 664 C C . ILE A 1 83 ? 1.139 -6.591 2.607 1.00 96.56 83 ILE A C 1
ATOM 666 O O . ILE A 1 83 ? 0.111 -6.969 2.044 1.00 96.56 83 ILE A O 1
ATOM 670 N N . ALA A 1 84 ? 2.339 -7.080 2.293 1.00 96.06 84 ALA A N 1
ATOM 671 C CA . ALA A 1 84 ? 2.522 -8.139 1.301 1.00 96.06 84 ALA A CA 1
ATOM 672 C C . ALA A 1 84 ? 1.882 -9.454 1.770 1.00 96.06 84 ALA A C 1
ATOM 674 O O . ALA A 1 84 ? 2.241 -9.985 2.820 1.00 96.06 84 ALA A O 1
ATOM 675 N N . VAL A 1 85 ? 0.947 -9.989 0.978 1.00 95.62 85 VAL A N 1
ATOM 676 C CA . VAL A 1 85 ? 0.217 -11.235 1.284 1.00 95.62 85 VAL A CA 1
ATOM 677 C C . VAL A 1 85 ? 0.526 -12.369 0.312 1.00 95.62 85 VAL A C 1
ATOM 679 O O . VAL A 1 85 ? 0.578 -13.519 0.740 1.00 95.62 85 VAL A O 1
ATOM 682 N N . THR A 1 86 ? 0.806 -12.056 -0.956 1.00 94.31 86 THR A N 1
ATOM 683 C CA . THR A 1 86 ? 1.220 -13.044 -1.965 1.00 94.31 86 THR A CA 1
ATOM 684 C C . THR A 1 86 ? 2.296 -12.443 -2.861 1.00 94.31 86 THR A C 1
ATOM 686 O O . THR A 1 86 ? 2.187 -11.300 -3.303 1.00 94.31 86 THR A O 1
ATOM 689 N N . LEU A 1 87 ? 3.337 -13.216 -3.172 1.00 92.38 87 LEU A N 1
ATOM 690 C CA . LEU A 1 87 ? 4.379 -12.826 -4.124 1.00 92.38 87 LEU A CA 1
ATOM 691 C C . LEU A 1 87 ? 4.173 -13.602 -5.428 1.00 92.38 87 LEU A C 1
ATOM 693 O O . LEU A 1 87 ? 4.235 -14.828 -5.428 1.00 92.38 87 LEU A O 1
ATOM 697 N N . ASN A 1 88 ? 3.940 -12.893 -6.531 1.00 88.81 88 ASN A N 1
ATOM 698 C CA . ASN A 1 88 ? 3.954 -13.459 -7.883 1.00 88.81 88 ASN A CA 1
ATOM 699 C C . ASN A 1 88 ? 5.276 -13.094 -8.573 1.00 88.81 88 ASN A C 1
ATOM 701 O O . ASN A 1 88 ? 6.028 -12.270 -8.067 1.00 88.81 88 ASN A O 1
ATOM 705 N N . ASP A 1 89 ? 5.566 -13.638 -9.756 1.00 83.69 89 ASP A N 1
ATOM 706 C CA . ASP A 1 89 ? 6.876 -13.436 -10.398 1.00 83.69 89 ASP A CA 1
ATOM 707 C C . ASP A 1 89 ? 7.265 -11.955 -10.582 1.00 83.69 89 ASP A C 1
ATOM 709 O O . ASP A 1 89 ? 8.415 -11.594 -10.343 1.00 83.69 89 ASP A O 1
ATOM 713 N N . PHE A 1 90 ? 6.314 -11.082 -10.939 1.00 83.00 90 PHE A N 1
ATOM 714 C CA . PHE A 1 90 ? 6.572 -9.658 -11.230 1.00 83.00 90 PHE A CA 1
ATOM 715 C C . PHE A 1 90 ? 5.635 -8.682 -10.508 1.00 83.00 90 PHE A C 1
ATOM 717 O O . PHE A 1 90 ? 5.721 -7.467 -10.702 1.00 83.00 90 PHE A O 1
ATOM 724 N N . THR A 1 91 ? 4.719 -9.200 -9.696 1.00 90.38 91 THR A N 1
ATOM 725 C CA . THR A 1 91 ? 3.708 -8.418 -8.981 1.00 90.38 91 THR A CA 1
ATOM 726 C C . THR A 1 91 ? 3.554 -8.941 -7.564 1.00 90.38 91 THR A C 1
ATOM 728 O O . THR A 1 91 ? 3.695 -10.131 -7.298 1.00 90.38 91 THR A O 1
ATOM 731 N N . VAL A 1 92 ? 3.225 -8.045 -6.650 1.00 93.62 92 VAL A N 1
ATOM 732 C CA . VAL A 1 92 ? 2.972 -8.327 -5.244 1.00 93.62 92 VAL A CA 1
ATOM 733 C C . VAL A 1 92 ? 1.486 -8.124 -5.013 1.00 93.62 92 VAL A C 1
ATOM 735 O O . VAL A 1 92 ? 0.935 -7.071 -5.332 1.00 93.62 92 VAL A O 1
ATOM 738 N N . GLU A 1 93 ? 0.828 -9.134 -4.471 1.00 96.44 93 GLU A N 1
ATOM 739 C CA . GLU A 1 93 ? -0.499 -8.964 -3.912 1.00 96.44 93 GLU A CA 1
ATOM 740 C C . GLU A 1 93 ? -0.346 -8.383 -2.505 1.00 96.44 93 GLU A C 1
ATOM 742 O O . GLU A 1 93 ? 0.346 -8.950 -1.652 1.00 96.44 93 GLU A O 1
ATOM 747 N N . VAL A 1 94 ? -0.964 -7.230 -2.274 1.00 96.62 94 VAL A N 1
ATOM 748 C CA . VAL A 1 94 ? -0.876 -6.492 -1.018 1.00 96.62 94 VAL A CA 1
ATOM 749 C C . VAL A 1 94 ? -2.252 -6.242 -0.433 1.00 96.62 94 VAL A C 1
ATOM 751 O O . VAL A 1 94 ? -3.178 -5.836 -1.130 1.00 96.62 94 VAL A O 1
ATOM 754 N N . ALA A 1 95 ? -2.386 -6.445 0.870 1.00 96.38 95 ALA A N 1
ATOM 755 C CA . ALA A 1 95 ? -3.590 -6.094 1.598 1.00 96.38 95 ALA A CA 1
ATOM 756 C C . ALA A 1 95 ? -3.501 -4.662 2.128 1.00 96.38 95 ALA A C 1
ATOM 758 O O . ALA A 1 95 ? -2.539 -4.308 2.811 1.00 96.38 95 ALA A O 1
ATOM 759 N N . VAL A 1 96 ? -4.527 -3.870 1.841 1.00 95.06 96 VAL A N 1
ATOM 760 C CA . VAL A 1 96 ? -4.744 -2.528 2.389 1.00 95.06 96 VAL A CA 1
ATOM 761 C C . VAL A 1 96 ? -5.865 -2.569 3.436 1.00 95.06 96 VAL A C 1
ATOM 763 O O . VAL A 1 96 ? -6.349 -3.638 3.813 1.00 95.06 96 VAL A O 1
ATOM 766 N N . HIS A 1 97 ? -6.280 -1.403 3.927 1.00 91.00 97 HIS A N 1
ATOM 767 C CA . HIS A 1 97 ? -7.288 -1.279 4.983 1.00 91.00 97 HIS A CA 1
ATOM 768 C C . HIS A 1 97 ? -8.696 -1.781 4.600 1.00 91.00 97 HIS A C 1
ATOM 770 O O . HIS A 1 97 ? -9.490 -2.067 5.491 1.00 91.00 97 HIS A O 1
ATOM 776 N N . ASP A 1 98 ? -9.051 -1.848 3.311 1.00 91.12 98 ASP A N 1
ATOM 777 C CA . ASP A 1 98 ? -10.404 -2.211 2.856 1.00 91.12 98 ASP A CA 1
ATOM 778 C C . ASP A 1 98 ? -10.467 -3.370 1.849 1.00 91.12 98 ASP A C 1
ATOM 780 O O . ASP A 1 98 ? -11.552 -3.901 1.621 1.00 91.12 98 ASP A O 1
ATOM 784 N N . ASN A 1 99 ? -9.349 -3.753 1.231 1.00 92.56 99 ASN A N 1
ATOM 785 C CA . ASN A 1 99 ? -9.304 -4.771 0.185 1.00 92.56 99 ASN A CA 1
ATOM 786 C C . ASN A 1 99 ? -7.868 -5.284 -0.039 1.00 92.56 99 ASN A C 1
ATOM 788 O O . ASN A 1 99 ? -6.927 -4.888 0.651 1.00 92.56 99 ASN A O 1
ATOM 792 N N . THR A 1 100 ? -7.696 -6.134 -1.044 1.00 95.06 100 THR A N 1
ATOM 793 C CA . THR A 1 100 ? -6.408 -6.578 -1.570 1.00 95.06 100 THR A CA 1
ATOM 794 C C . THR A 1 100 ? -6.191 -6.018 -2.979 1.00 95.06 100 THR A C 1
ATOM 796 O O . THR A 1 100 ? -7.134 -5.912 -3.764 1.00 95.06 100 THR A O 1
ATOM 799 N N . LEU A 1 101 ? -4.954 -5.637 -3.299 1.00 94.88 101 LEU A N 1
ATOM 800 C CA . LEU A 1 101 ? -4.544 -5.051 -4.577 1.00 94.88 101 LEU A CA 1
ATOM 801 C C . LEU A 1 101 ? -3.376 -5.837 -5.169 1.00 94.88 101 LEU A C 1
ATOM 803 O O . LEU A 1 101 ? -2.508 -6.306 -4.437 1.00 94.88 101 LEU A O 1
ATOM 807 N N . LEU A 1 102 ? -3.316 -5.925 -6.496 1.00 95.25 102 LEU A N 1
ATOM 808 C CA . LEU A 1 102 ? -2.175 -6.496 -7.203 1.00 95.25 102 LEU A CA 1
ATOM 809 C C . LEU A 1 102 ? -1.321 -5.361 -7.766 1.00 95.25 102 LEU A C 1
ATOM 811 O O . LEU A 1 102 ? -1.716 -4.695 -8.717 1.00 95.25 102 LEU A O 1
ATOM 815 N N . VAL A 1 103 ? -0.144 -5.145 -7.188 1.00 92.88 103 VAL A N 1
ATOM 816 C CA . VAL A 1 103 ? 0.717 -4.004 -7.520 1.00 92.88 103 VAL A CA 1
ATOM 817 C C . VAL A 1 103 ? 2.095 -4.463 -7.970 1.00 92.88 103 VAL A C 1
ATOM 819 O O . VAL A 1 103 ? 2.534 -5.576 -7.684 1.00 92.88 103 VAL A O 1
ATOM 822 N N . LYS A 1 104 ? 2.811 -3.612 -8.700 1.00 90.81 104 LYS A N 1
ATOM 823 C CA . LYS A 1 104 ? 4.200 -3.894 -9.071 1.00 90.81 104 LYS A CA 1
ATOM 824 C C . LYS A 1 104 ? 5.151 -3.441 -7.961 1.00 90.81 104 LYS A C 1
ATOM 826 O O . LYS A 1 104 ? 4.838 -2.475 -7.266 1.00 90.81 104 LYS A O 1
ATOM 831 N N . PRO A 1 105 ? 6.350 -4.041 -7.847 1.00 90.06 105 PRO A N 1
ATOM 832 C CA . PRO A 1 105 ? 7.377 -3.580 -6.910 1.00 90.06 105 PRO A CA 1
ATOM 833 C C . PRO A 1 105 ? 7.694 -2.077 -7.012 1.00 90.06 105 PRO A C 1
ATOM 835 O O . PRO A 1 105 ? 7.936 -1.425 -6.006 1.00 90.06 105 PRO A O 1
ATOM 838 N N . GLU A 1 106 ? 7.609 -1.486 -8.210 1.00 88.38 106 GLU A N 1
ATOM 839 C CA . GLU A 1 106 ? 7.831 -0.044 -8.435 1.00 88.38 106 GLU A CA 1
ATOM 840 C C . GLU A 1 106 ? 6.802 0.886 -7.759 1.00 88.38 106 GLU A C 1
ATOM 842 O O . GLU A 1 106 ? 7.059 2.086 -7.614 1.00 88.38 106 GLU A O 1
ATOM 847 N N . ASN A 1 107 ? 5.652 0.342 -7.347 1.00 91.31 107 ASN A N 1
ATOM 848 C CA . ASN A 1 107 ? 4.597 1.046 -6.617 1.00 91.31 107 ASN A CA 1
ATOM 849 C C . ASN A 1 107 ? 4.721 0.905 -5.093 1.00 91.31 107 ASN A C 1
ATOM 851 O O . ASN A 1 107 ? 3.932 1.501 -4.357 1.00 91.31 107 ASN A O 1
ATOM 855 N N . LEU A 1 108 ? 5.686 0.118 -4.614 1.00 93.00 108 LEU A N 1
ATOM 856 C CA . LEU A 1 108 ? 5.881 -0.198 -3.206 1.00 93.00 108 LEU A CA 1
ATOM 857 C C . LEU A 1 108 ? 7.067 0.582 -2.641 1.00 93.00 108 LEU A C 1
ATOM 859 O O . LEU A 1 108 ? 8.183 0.492 -3.146 1.00 93.00 108 LEU A O 1
ATOM 863 N N . ASN A 1 109 ? 6.846 1.320 -1.555 1.00 92.94 109 ASN A N 1
ATOM 864 C CA . ASN A 1 109 ? 7.914 1.988 -0.811 1.00 92.94 109 ASN A CA 1
ATOM 865 C C . ASN A 1 109 ? 8.008 1.324 0.558 1.00 92.94 109 ASN A C 1
ATOM 867 O O . ASN A 1 109 ? 7.048 1.391 1.320 1.00 92.94 109 ASN A O 1
ATOM 871 N N . LYS A 1 110 ? 9.117 0.637 0.844 1.00 92.69 110 LYS A N 1
ATOM 872 C CA . LYS A 1 110 ? 9.254 -0.162 2.066 1.00 92.69 110 LYS A CA 1
ATOM 873 C C . LYS A 1 110 ? 9.199 0.719 3.316 1.00 92.69 110 LYS A C 1
ATOM 875 O O . LYS A 1 110 ? 9.768 1.810 3.332 1.00 92.69 110 LYS A O 1
ATOM 880 N N . ILE A 1 111 ? 8.494 0.246 4.342 1.00 91.94 111 ILE A N 1
ATOM 881 C CA . ILE A 1 111 ? 8.500 0.839 5.679 1.00 91.94 111 ILE A CA 1
ATOM 882 C C . ILE A 1 111 ? 9.421 -0.018 6.552 1.00 91.94 111 ILE A C 1
ATOM 884 O O . ILE A 1 111 ? 9.099 -1.163 6.861 1.00 91.94 111 ILE A O 1
ATOM 888 N N . ASP A 1 112 ? 10.557 0.544 6.963 1.00 86.75 112 ASP A N 1
ATOM 889 C CA . ASP A 1 112 ? 11.579 -0.156 7.761 1.00 86.75 112 ASP A CA 1
ATOM 890 C C . ASP A 1 112 ? 11.416 0.058 9.284 1.00 86.75 112 ASP A C 1
ATOM 892 O O . ASP A 1 112 ? 12.357 -0.134 10.050 1.00 86.75 112 ASP A O 1
ATOM 896 N N . SER A 1 113 ? 10.232 0.481 9.743 1.00 88.56 113 SER A N 1
ATOM 897 C CA . SER A 1 113 ? 9.926 0.668 11.171 1.00 88.56 113 SER A CA 1
ATOM 898 C C . SER A 1 113 ? 9.374 -0.630 11.774 1.00 88.56 113 SER A C 1
ATOM 900 O O . SER A 1 113 ? 8.299 -1.062 11.353 1.00 88.56 113 SER A O 1
ATOM 902 N N . PRO A 1 114 ? 10.049 -1.238 12.769 1.00 87.56 114 PRO A N 1
ATOM 903 C CA . PRO A 1 114 ? 9.548 -2.427 13.462 1.00 87.56 114 PRO A CA 1
ATOM 904 C C . PRO A 1 114 ? 8.153 -2.220 14.059 1.00 87.56 114 PRO A C 1
ATOM 906 O O . PRO A 1 114 ? 7.296 -3.091 13.967 1.00 87.56 114 PRO A O 1
ATOM 909 N N . GLU A 1 115 ? 7.888 -1.025 14.587 1.00 87.19 115 GLU A N 1
ATOM 910 C CA . GLU A 1 115 ? 6.598 -0.667 15.173 1.00 87.19 115 GLU A CA 1
ATOM 911 C C . GLU A 1 115 ? 5.465 -0.751 14.144 1.00 87.19 115 GLU A C 1
ATOM 913 O O . GLU A 1 115 ? 4.370 -1.215 14.459 1.00 87.19 115 GLU A O 1
ATOM 918 N N . ALA A 1 116 ? 5.728 -0.339 12.901 1.00 88.75 116 ALA A N 1
ATOM 919 C CA . ALA A 1 116 ? 4.760 -0.440 11.817 1.00 88.75 116 ALA A CA 1
ATOM 920 C C . ALA A 1 116 ? 4.489 -1.905 11.432 1.00 88.75 116 ALA A C 1
ATOM 922 O O . ALA A 1 116 ? 3.338 -2.268 11.190 1.00 88.75 116 ALA A O 1
ATOM 923 N N . HIS A 1 117 ? 5.526 -2.752 11.415 1.00 89.44 117 HIS A N 1
ATOM 924 C CA . HIS A 1 117 ? 5.388 -4.194 11.159 1.00 89.44 117 HIS A CA 1
ATOM 925 C C . HIS A 1 117 ? 4.559 -4.897 12.237 1.00 89.44 117 HIS A C 1
ATOM 927 O O . HIS A 1 117 ? 3.772 -5.780 11.906 1.00 89.44 117 HIS A O 1
ATOM 933 N N . ASP A 1 118 ? 4.661 -4.461 13.492 1.00 89.19 118 ASP A N 1
ATOM 934 C CA . ASP A 1 118 ? 3.891 -5.037 14.597 1.00 89.19 118 ASP A CA 1
ATOM 935 C C . ASP A 1 118 ? 2.441 -4.524 14.642 1.00 89.19 118 ASP A C 1
ATOM 937 O O . ASP A 1 118 ? 1.506 -5.298 14.872 1.00 89.19 118 ASP A O 1
ATOM 941 N N . GLN A 1 119 ? 2.225 -3.219 14.436 1.00 90.31 119 GLN A N 1
ATOM 942 C CA . GLN A 1 119 ? 0.912 -2.589 14.622 1.00 90.31 119 GLN A CA 1
ATOM 943 C C . GLN A 1 119 ? -0.016 -2.735 13.417 1.00 90.31 119 GLN A C 1
ATOM 945 O O . GLN A 1 119 ? -1.216 -2.959 13.590 1.00 90.31 119 GLN A O 1
ATOM 950 N N . LEU A 1 120 ? 0.492 -2.584 12.192 1.00 92.44 120 LEU A N 1
ATOM 951 C CA . LEU A 1 120 ? -0.363 -2.510 11.005 1.00 92.44 120 LEU A CA 1
ATOM 952 C C . LEU A 1 120 ? -1.154 -3.795 10.724 1.00 92.44 120 LEU A C 1
ATOM 954 O O . LEU A 1 120 ? -2.323 -3.669 10.356 1.00 92.44 120 LEU A O 1
ATOM 958 N N . PRO A 1 121 ? -0.624 -5.014 10.949 1.00 92.12 121 PRO A N 1
ATOM 959 C CA . PRO A 1 121 ? -1.435 -6.228 10.873 1.00 92.12 121 PRO A CA 1
ATOM 960 C C . PRO A 1 121 ? -2.627 -6.214 11.842 1.00 92.12 121 PRO A C 1
ATOM 962 O O . PRO A 1 121 ? -3.735 -6.574 11.449 1.00 92.12 121 PRO A O 1
ATOM 965 N N . GLN A 1 122 ? -2.427 -5.731 13.074 1.00 91.69 122 GLN A N 1
ATOM 966 C CA . GLN A 1 122 ? -3.482 -5.646 14.093 1.00 91.69 122 GLN A CA 1
ATOM 967 C C . GLN A 1 122 ? -4.532 -4.597 13.714 1.00 91.69 122 GLN A C 1
ATOM 969 O O . GLN A 1 122 ? -5.733 -4.845 13.792 1.00 91.69 122 GLN A O 1
ATOM 974 N N . ILE A 1 123 ? -4.085 -3.427 13.249 1.00 92.38 123 ILE A N 1
ATOM 975 C CA . ILE A 1 123 ? -4.967 -2.354 12.775 1.00 92.38 123 ILE A CA 1
ATOM 976 C C . ILE A 1 123 ? -5.783 -2.834 11.574 1.00 92.38 123 ILE A C 1
ATOM 978 O O . ILE A 1 123 ? -6.993 -2.617 11.528 1.00 92.38 123 ILE A O 1
ATOM 982 N N . LYS A 1 124 ? -5.150 -3.522 10.618 1.00 93.44 124 LYS A N 1
ATOM 983 C CA . LYS A 1 124 ? -5.835 -4.117 9.467 1.00 93.44 124 LYS A CA 1
ATOM 984 C C . LYS A 1 124 ? -6.948 -5.050 9.923 1.00 93.44 124 LYS A C 1
ATOM 986 O O . LYS A 1 124 ? -8.061 -4.951 9.415 1.00 93.44 124 LYS A O 1
ATOM 991 N N . GLU A 1 125 ? -6.651 -5.953 10.851 1.00 92.44 125 GLU A N 1
ATOM 992 C CA . GLU A 1 125 ? -7.629 -6.914 11.351 1.00 92.44 125 GLU A CA 1
ATOM 993 C C . GLU A 1 125 ? -8.814 -6.214 12.023 1.00 92.44 125 GLU A C 1
ATOM 995 O O . GLU A 1 125 ? -9.964 -6.501 11.696 1.00 92.44 125 GLU A O 1
ATOM 1000 N N . ARG A 1 126 ? -8.544 -5.227 12.879 1.00 93.00 1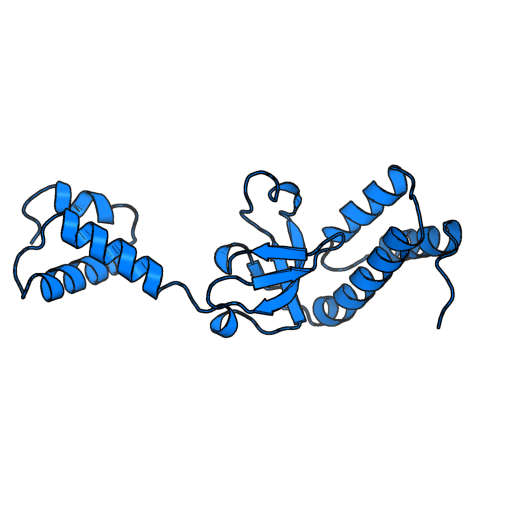26 ARG A N 1
ATOM 1001 C CA . ARG A 1 126 ? -9.560 -4.391 13.534 1.00 93.00 126 ARG A CA 1
ATOM 1002 C C . ARG A 1 126 ? -10.472 -3.676 12.536 1.00 93.00 126 ARG A C 1
ATOM 1004 O O . ARG A 1 126 ? -11.694 -3.810 12.591 1.00 93.00 126 ARG A O 1
ATOM 1011 N N . ILE A 1 127 ? -9.886 -2.995 11.547 1.00 93.12 127 ILE A N 1
ATOM 1012 C CA . ILE A 1 127 ? -10.639 -2.327 10.474 1.00 93.12 127 ILE A CA 1
ATOM 1013 C C . ILE A 1 127 ? -11.463 -3.342 9.667 1.00 93.12 127 ILE A C 1
ATOM 1015 O O . ILE A 1 127 ? -12.607 -3.062 9.306 1.00 93.12 127 ILE A O 1
ATOM 1019 N N . TRP A 1 128 ? -10.907 -4.520 9.381 1.00 92.12 128 TRP A N 1
ATOM 1020 C CA . TRP A 1 128 ? -11.593 -5.575 8.638 1.00 92.12 128 TRP A CA 1
ATOM 1021 C C . TRP A 1 128 ? -12.807 -6.115 9.404 1.00 92.12 128 TRP A C 1
ATOM 1023 O O . TRP A 1 128 ? -13.885 -6.227 8.818 1.00 92.12 128 TRP A O 1
ATOM 1033 N N . ARG A 1 129 ? -12.674 -6.376 10.713 1.00 91.56 129 ARG A N 1
ATOM 1034 C CA . ARG A 1 129 ? -13.792 -6.802 11.573 1.00 91.56 129 ARG A CA 1
ATOM 1035 C C . ARG A 1 129 ? -14.905 -5.758 11.576 1.00 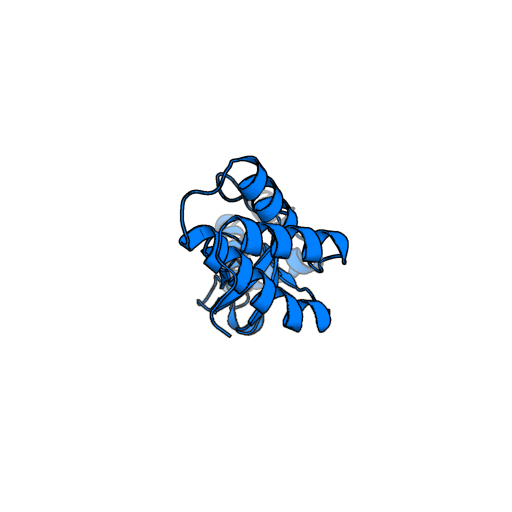91.56 129 ARG A C 1
ATOM 1037 O O . ARG A 1 129 ? -16.053 -6.101 11.310 1.00 91.56 129 ARG A O 1
ATOM 1044 N N . LEU A 1 130 ? -14.555 -4.484 11.770 1.00 92.19 130 LEU A N 1
ATOM 1045 C CA . LEU A 1 130 ? -15.500 -3.364 11.704 1.00 92.19 130 LEU A CA 1
ATOM 1046 C C . LEU A 1 130 ? -16.271 -3.328 10.384 1.00 92.19 130 LEU A C 1
ATOM 1048 O O . LEU A 1 130 ? -17.496 -3.229 10.374 1.00 92.19 130 LEU A O 1
ATOM 1052 N N . ARG A 1 131 ? -15.559 -3.423 9.257 1.00 90.44 131 ARG A N 1
ATOM 1053 C CA . ARG A 1 131 ? -16.168 -3.356 7.921 1.00 90.44 131 ARG A CA 1
ATOM 1054 C C . ARG A 1 131 ? -17.053 -4.558 7.601 1.00 90.44 131 ARG A C 1
ATOM 1056 O O . ARG A 1 131 ? -17.981 -4.404 6.814 1.00 90.44 131 ARG A O 1
ATOM 1063 N N . ASN A 1 132 ? -16.783 -5.719 8.195 1.00 89.00 132 ASN A N 1
ATOM 1064 C CA . ASN A 1 132 ? -17.551 -6.944 7.958 1.00 89.00 132 ASN A CA 1
ATOM 1065 C C . ASN A 1 132 ? -18.678 -7.184 8.959 1.00 89.00 132 ASN A C 1
ATOM 1067 O O . ASN A 1 132 ? -19.532 -8.030 8.703 1.00 89.00 132 ASN A O 1
ATOM 1071 N N . HIS A 1 133 ? -18.710 -6.451 10.070 1.00 86.19 133 HIS A N 1
ATOM 1072 C CA . HIS A 1 133 ? -19.773 -6.583 11.059 1.00 86.19 133 HIS A CA 1
ATOM 1073 C C . HIS A 1 133 ? -21.128 -6.071 10.540 1.00 86.19 133 HIS A C 1
ATOM 1075 O O . HIS A 1 133 ? -22.180 -6.590 10.905 1.00 86.19 133 HIS A O 1
ATOM 1081 N N . GLY A 1 134 ? -21.127 -5.073 9.652 1.00 82.81 134 GLY A N 1
ATOM 1082 C CA . GLY A 1 134 ? -22.360 -4.542 9.083 1.00 82.81 134 GLY A CA 1
ATOM 1083 C C . GLY A 1 134 ? -22.162 -3.272 8.265 1.00 82.81 134 GLY A C 1
ATOM 1084 O O . GLY A 1 134 ? -21.061 -2.935 7.835 1.00 82.81 134 GLY A O 1
ATOM 1085 N N . THR A 1 135 ? -23.261 -2.557 8.025 1.00 88.31 135 THR A N 1
ATOM 1086 C CA . THR A 1 135 ? -23.215 -1.259 7.342 1.00 88.31 135 THR A CA 1
ATOM 1087 C C . THR A 1 135 ? -22.764 -0.177 8.313 1.00 88.31 135 THR A C 1
ATOM 1089 O O . THR A 1 135 ? -23.448 0.100 9.295 1.00 88.31 135 THR A O 1
ATOM 1092 N N . LEU A 1 136 ? -21.632 0.450 8.007 1.00 92.12 136 LEU A N 1
ATOM 1093 C CA . LEU A 1 136 ? -21.128 1.599 8.748 1.00 92.12 136 LEU A CA 1
ATOM 1094 C C . LEU A 1 136 ? -21.671 2.899 8.143 1.00 92.12 136 LEU A C 1
ATOM 1096 O O . LEU A 1 136 ? -22.002 2.976 6.956 1.00 92.12 136 LEU A O 1
ATOM 1100 N N . ASP A 1 137 ? -21.748 3.948 8.950 1.00 92.50 137 ASP A N 1
ATOM 1101 C CA . ASP A 1 137 ? -22.066 5.283 8.464 1.00 92.50 137 ASP A CA 1
ATOM 1102 C C . ASP A 1 137 ? -20.902 5.885 7.647 1.00 92.50 137 ASP A C 1
ATOM 1104 O O . ASP A 1 137 ? -19.744 5.462 7.711 1.00 92.50 137 ASP A O 1
ATOM 1108 N N . ARG A 1 138 ? -21.204 6.914 6.846 1.00 93.44 138 ARG A N 1
ATOM 1109 C CA . ARG A 1 138 ? -20.209 7.580 5.988 1.00 93.44 138 ARG A CA 1
ATOM 1110 C C . ARG A 1 138 ? -19.034 8.167 6.786 1.00 93.44 138 ARG A C 1
ATOM 1112 O O . ARG A 1 138 ? -17.908 8.186 6.283 1.00 93.44 138 ARG A O 1
ATOM 1119 N N . GLY A 1 139 ? -19.295 8.689 7.981 1.00 93.31 139 GLY A N 1
ATOM 1120 C CA . GLY A 1 139 ? -18.282 9.231 8.881 1.00 93.31 139 GLY A CA 1
ATOM 1121 C C . GLY A 1 139 ? -17.318 8.143 9.335 1.00 93.31 139 GLY A C 1
ATOM 1122 O O . GLY A 1 139 ? -16.111 8.315 9.176 1.00 93.31 139 GLY A O 1
ATOM 1123 N N . ALA A 1 140 ? -17.838 6.993 9.769 1.00 93.56 140 ALA A N 1
ATOM 1124 C CA . ALA A 1 140 ? -17.027 5.827 10.111 1.00 93.56 140 ALA A CA 1
ATOM 1125 C C . ALA A 1 140 ? -16.131 5.387 8.942 1.00 93.56 140 ALA A C 1
ATOM 1127 O O . ALA A 1 140 ? -14.919 5.277 9.116 1.00 93.56 140 ALA A O 1
ATOM 1128 N N . TYR A 1 141 ? -16.667 5.245 7.722 1.00 93.38 141 TYR A N 1
ATOM 1129 C CA . TYR A 1 141 ? -15.835 4.923 6.552 1.00 93.38 141 TYR A CA 1
ATOM 1130 C C . TYR A 1 141 ? -14.734 5.958 6.297 1.00 93.38 141 TYR A C 1
ATOM 1132 O O . TYR A 1 141 ? -13.605 5.584 5.992 1.00 93.38 141 TYR A O 1
ATOM 1140 N N . THR A 1 142 ? -15.034 7.247 6.477 1.00 93.88 142 THR A N 1
ATOM 1141 C CA . THR A 1 142 ? -14.050 8.326 6.293 1.00 93.88 142 THR A CA 1
ATOM 1142 C C . THR A 1 142 ? -12.908 8.223 7.306 1.00 93.88 142 THR A C 1
ATOM 1144 O O . THR A 1 142 ? -11.747 8.412 6.946 1.00 93.88 142 THR A O 1
ATOM 1147 N N . VAL A 1 143 ? -13.219 7.890 8.562 1.00 94.19 143 VAL A N 1
ATOM 1148 C CA . VAL A 1 143 ? -12.208 7.655 9.600 1.00 94.19 143 VAL A CA 1
ATOM 1149 C C . VAL A 1 143 ? -11.348 6.449 9.231 1.00 94.19 143 VAL A C 1
ATOM 1151 O O . VAL A 1 143 ? -10.129 6.577 9.187 1.00 94.19 143 VAL A O 1
ATOM 1154 N N . LEU A 1 144 ? -11.955 5.310 8.882 1.00 94.19 144 LEU A N 1
ATOM 1155 C CA . LEU A 1 144 ? -11.216 4.095 8.518 1.00 94.19 144 LEU A CA 1
ATOM 1156 C C . LEU A 1 144 ? -10.315 4.303 7.287 1.00 94.19 144 LEU A C 1
ATOM 1158 O O . LEU A 1 144 ? -9.192 3.804 7.263 1.00 94.19 144 LEU A O 1
ATOM 1162 N N . ASP A 1 145 ? -10.773 5.059 6.288 1.00 92.88 145 ASP A N 1
ATOM 1163 C CA . ASP A 1 145 ? -9.963 5.433 5.120 1.00 92.88 145 ASP A CA 1
ATOM 1164 C C . ASP A 1 145 ? -8.784 6.345 5.508 1.00 92.88 145 ASP A C 1
ATOM 1166 O O . ASP A 1 145 ? -7.704 6.251 4.921 1.00 92.88 145 ASP A O 1
ATOM 1170 N N . SER A 1 146 ? -8.964 7.220 6.504 1.00 93.19 146 SER A N 1
ATOM 1171 C CA . SER A 1 146 ? -7.885 8.057 7.043 1.00 93.19 146 SER A CA 1
ATOM 1172 C C . SER A 1 146 ? -6.843 7.222 7.788 1.00 93.19 146 SER A C 1
ATOM 1174 O O . SER A 1 146 ? -5.648 7.402 7.557 1.00 93.19 146 SER A O 1
ATOM 1176 N N . LEU A 1 147 ? -7.276 6.269 8.623 1.00 94.00 147 LEU A N 1
ATOM 1177 C CA . LEU A 1 147 ? -6.388 5.335 9.331 1.00 94.00 147 LEU A CA 1
ATOM 1178 C C . LEU A 1 147 ? -5.589 4.458 8.355 1.00 94.00 147 LEU A C 1
ATOM 1180 O O . LEU A 1 147 ? -4.423 4.153 8.595 1.00 94.00 147 LEU A O 1
ATOM 1184 N N . GLY A 1 148 ? -6.175 4.122 7.203 1.00 93.19 148 GLY A N 1
ATOM 1185 C CA . GLY A 1 148 ? -5.507 3.420 6.104 1.00 93.19 148 GLY A CA 1
ATOM 1186 C C . GLY A 1 148 ? -4.289 4.141 5.508 1.00 93.19 148 GLY A C 1
ATOM 1187 O O . GLY A 1 148 ? -3.541 3.542 4.736 1.00 93.19 148 GLY A O 1
ATOM 1188 N N . ARG A 1 149 ? -4.075 5.418 5.847 1.00 92.94 149 ARG A N 1
ATOM 1189 C CA . ARG A 1 149 ? -2.952 6.254 5.381 1.00 92.94 149 ARG A CA 1
ATOM 1190 C C . ARG A 1 149 ? -1.892 6.508 6.442 1.00 92.94 149 ARG A C 1
ATOM 1192 O O . ARG A 1 149 ? -0.875 7.124 6.138 1.00 92.94 149 ARG A O 1
ATOM 1199 N N . GLN A 1 150 ? -2.122 6.055 7.668 1.00 90.88 150 GLN A N 1
ATOM 1200 C CA . GLN A 1 150 ? -1.217 6.293 8.781 1.00 90.88 150 GLN A CA 1
ATOM 1201 C C . GLN A 1 150 ? -0.370 5.048 9.023 1.00 90.88 150 GLN A C 1
ATOM 1203 O O . GLN A 1 150 ? -0.896 3.987 9.344 1.00 90.88 150 GLN A O 1
ATOM 1208 N N . SER A 1 151 ? 0.948 5.163 8.862 1.00 84.94 151 SER A N 1
ATOM 1209 C CA . SER A 1 151 ? 1.882 4.059 9.130 1.00 84.94 151 SER A CA 1
ATOM 1210 C C . SER A 1 151 ? 2.055 3.762 10.626 1.00 84.94 151 SER A C 1
ATOM 1212 O O . SER A 1 151 ? 2.686 2.773 10.982 1.00 84.94 151 SER A O 1
ATOM 1214 N N . TYR A 1 152 ? 1.516 4.624 11.488 1.00 85.25 152 TYR A N 1
ATOM 1215 C CA . TYR A 1 152 ? 1.377 4.452 12.930 1.00 85.25 152 TYR A CA 1
ATOM 1216 C C . TYR A 1 152 ? 0.108 5.185 13.374 1.00 85.25 152 TYR A C 1
ATOM 1218 O O . TYR A 1 152 ? -0.215 6.223 12.800 1.00 85.25 152 TYR A O 1
ATOM 1226 N N . LEU A 1 153 ? -0.597 4.692 14.393 1.00 87.19 153 LEU A N 1
ATOM 1227 C CA . LEU A 1 153 ? -1.736 5.421 14.956 1.00 87.19 153 LEU A CA 1
ATOM 1228 C C . LEU A 1 153 ? -1.317 6.195 16.202 1.00 87.19 153 LEU A C 1
ATOM 1230 O O . LEU A 1 153 ? -0.646 5.687 17.101 1.00 87.19 153 LEU A O 1
ATOM 1234 N N . THR A 1 154 ? -1.741 7.447 16.271 1.00 90.44 154 THR A N 1
ATOM 1235 C CA . THR A 1 154 ? -1.673 8.257 17.484 1.00 90.44 154 THR A CA 1
ATOM 1236 C C . THR A 1 154 ? -2.671 7.746 18.533 1.00 90.44 154 THR A C 1
ATOM 1238 O O . THR A 1 154 ? -3.638 7.061 18.194 1.00 90.44 154 THR A O 1
ATOM 1241 N N . PRO A 1 155 ? -2.516 8.116 19.819 1.00 91.69 155 PRO A N 1
ATOM 1242 C CA . PRO A 1 155 ? -3.482 7.741 20.855 1.00 91.69 155 PRO A CA 1
ATOM 1243 C C . PRO A 1 155 ? -4.926 8.157 20.537 1.00 91.69 155 PRO A C 1
ATOM 1245 O O . PRO A 1 155 ? -5.863 7.438 20.869 1.00 91.69 155 PRO A O 1
ATOM 1248 N N . VAL A 1 156 ? -5.108 9.297 19.861 1.00 93.56 156 VAL A N 1
ATOM 1249 C CA . VAL A 1 156 ? -6.431 9.773 19.430 1.00 93.56 156 VAL A CA 1
ATOM 1250 C C . VAL A 1 156 ? -7.012 8.862 18.353 1.00 93.56 156 VAL A C 1
ATOM 1252 O O . VAL A 1 156 ? -8.179 8.499 18.425 1.00 93.56 156 VAL A O 1
ATOM 1255 N N . GLU A 1 157 ? -6.207 8.458 17.375 1.00 93.62 157 GLU A N 1
ATOM 1256 C CA . GLU A 1 157 ? -6.638 7.565 16.296 1.00 93.62 157 GLU A CA 1
ATOM 1257 C C . GLU A 1 157 ? -6.952 6.155 16.800 1.00 93.62 157 GLU A C 1
ATOM 1259 O O . GLU A 1 157 ? -7.957 5.574 16.393 1.00 93.62 157 GLU A O 1
ATOM 1264 N N . PHE A 1 158 ? -6.159 5.635 17.741 1.00 91.75 158 PHE A N 1
ATOM 1265 C CA . PHE A 1 158 ? -6.487 4.396 18.446 1.00 91.75 158 PHE A CA 1
ATOM 1266 C C . PHE A 1 158 ? -7.806 4.508 19.214 1.00 91.75 158 PHE A C 1
ATOM 1268 O O . PHE A 1 158 ? -8.635 3.605 19.124 1.00 91.75 158 PHE A O 1
ATOM 1275 N N . GLY A 1 159 ? -8.018 5.619 19.927 1.00 92.75 159 GLY A N 1
ATOM 1276 C CA . GLY A 1 159 ? -9.264 5.879 20.645 1.00 92.75 159 GLY A CA 1
ATOM 1277 C C . GLY A 1 159 ? -10.472 6.001 19.714 1.00 92.75 159 GLY A C 1
ATOM 1278 O O . GLY A 1 159 ? -11.538 5.494 20.038 1.00 92.75 159 GLY A O 1
ATOM 1279 N N . LEU A 1 160 ? -10.311 6.610 18.535 1.00 94.06 160 LEU A N 1
ATOM 1280 C CA . LEU A 1 160 ? -11.363 6.676 17.516 1.00 94.06 160 LEU A CA 1
ATOM 1281 C C . LEU A 1 160 ? -11.713 5.291 16.970 1.00 94.06 160 LEU A C 1
ATOM 1283 O O . LEU A 1 160 ? -12.892 4.984 16.816 1.00 94.06 160 LEU A O 1
ATOM 1287 N N . LEU A 1 161 ? -10.705 4.463 16.682 1.00 94.06 161 LEU A N 1
ATOM 1288 C CA . LEU A 1 161 ? -10.920 3.100 16.202 1.00 94.06 161 LEU A CA 1
ATOM 1289 C C . LEU A 1 161 ? -11.657 2.258 17.249 1.00 94.06 161 LEU A C 1
ATOM 1291 O O . LEU A 1 161 ? -12.663 1.641 16.918 1.00 94.06 161 LEU A O 1
ATOM 1295 N N . GLN A 1 162 ? -11.207 2.311 18.505 1.00 94.12 162 GLN A N 1
ATOM 1296 C CA . GLN A 1 162 ? -11.859 1.627 19.622 1.00 94.12 162 GLN A CA 1
ATOM 1297 C C . GLN A 1 162 ? -13.297 2.111 19.817 1.00 94.12 162 GLN A C 1
ATOM 1299 O O . GLN A 1 162 ? -14.218 1.312 19.917 1.00 94.12 162 GLN A O 1
ATOM 1304 N N . TRP A 1 163 ? -13.518 3.424 19.804 1.00 94.62 163 TRP A N 1
ATOM 1305 C CA . TRP A 1 163 ? -14.861 3.973 19.953 1.00 94.62 163 TRP A CA 1
ATOM 1306 C C . TRP A 1 163 ? -15.811 3.493 18.847 1.00 94.62 163 TRP A C 1
ATOM 1308 O O . TRP A 1 163 ? -16.976 3.212 19.118 1.00 94.62 163 TRP A O 1
ATOM 1318 N N . LEU A 1 164 ? -15.327 3.373 17.604 1.00 94.50 164 LEU A N 1
ATOM 1319 C CA . LEU A 1 164 ? -16.112 2.794 16.512 1.00 94.50 164 LEU A CA 1
ATOM 1320 C C . LEU A 1 164 ? -16.426 1.316 16.773 1.00 94.50 164 LEU A C 1
ATOM 1322 O O . LEU A 1 164 ? -17.557 0.898 16.542 1.00 94.50 164 LEU A O 1
ATOM 1326 N N . GLU A 1 165 ? -15.463 0.531 17.254 1.00 94.00 165 GLU A N 1
ATOM 1327 C CA . GLU A 1 165 ? -15.673 -0.885 17.595 1.00 94.00 165 GLU A CA 1
ATOM 1328 C C . GLU A 1 165 ? -16.740 -1.046 18.678 1.00 94.00 165 GLU A C 1
ATOM 1330 O O . GLU A 1 165 ? -17.688 -1.807 18.484 1.00 94.00 165 GLU A O 1
ATOM 1335 N N . GLU A 1 166 ? -16.660 -0.264 19.753 1.00 93.19 166 GLU A N 1
ATOM 1336 C CA . GLU A 1 166 ? -17.656 -0.238 20.827 1.00 93.19 166 GLU A CA 1
ATOM 1337 C C . GLU A 1 166 ? -19.036 0.197 20.308 1.00 93.19 166 GLU A C 1
ATOM 1339 O O . GLU A 1 166 ? -20.045 -0.458 20.576 1.00 93.19 166 GLU A O 1
ATOM 1344 N N . TYR A 1 167 ? -19.096 1.283 19.528 1.00 93.44 167 TYR A N 1
ATOM 1345 C CA . TYR A 1 167 ? -20.347 1.830 18.997 1.00 93.44 167 TYR A CA 1
ATOM 1346 C C . TYR A 1 167 ? -21.068 0.849 18.067 1.00 93.44 167 TYR A C 1
ATOM 1348 O O . TYR A 1 167 ? -22.293 0.725 18.117 1.00 93.44 167 TYR A O 1
ATOM 1356 N N . TYR A 1 168 ? -20.311 0.145 17.224 1.00 92.69 168 TYR A N 1
ATOM 1357 C CA . TYR A 1 168 ? -20.846 -0.839 16.287 1.00 92.69 168 TYR A CA 1
ATOM 1358 C C . TYR A 1 168 ? -20.980 -2.246 16.880 1.00 92.69 168 TYR A C 1
ATOM 1360 O O . TYR A 1 168 ? -21.478 -3.128 16.185 1.00 92.69 168 TYR A O 1
ATOM 1368 N N . GLY A 1 169 ? -20.592 -2.456 18.143 1.00 89.44 169 GLY A N 1
ATOM 1369 C CA . GLY A 1 169 ? -20.693 -3.745 18.830 1.00 89.44 169 GLY A CA 1
ATOM 1370 C C . GLY A 1 169 ? -19.723 -4.807 18.308 1.00 89.44 169 GLY A C 1
ATOM 1371 O O . GLY A 1 169 ? -20.039 -5.990 18.349 1.00 89.44 169 GLY A O 1
ATOM 1372 N N . VAL A 1 170 ? -18.568 -4.386 17.788 1.00 85.69 170 VAL A N 1
ATOM 1373 C CA . VAL A 1 170 ? -17.512 -5.264 17.248 1.00 85.69 170 VAL A CA 1
ATOM 1374 C C . VAL A 1 170 ? -16.525 -5.701 18.332 1.00 85.69 170 VAL A C 1
ATOM 1376 O O . VAL A 1 170 ? -15.790 -6.674 18.150 1.00 85.69 170 VAL A O 1
ATOM 1379 N N . ASP A 1 171 ? -16.548 -5.035 19.486 1.00 69.75 171 ASP A N 1
ATOM 1380 C CA . ASP A 1 171 ? -15.790 -5.453 20.658 1.00 69.75 171 ASP A CA 1
ATOM 1381 C C . ASP A 1 171 ? -16.3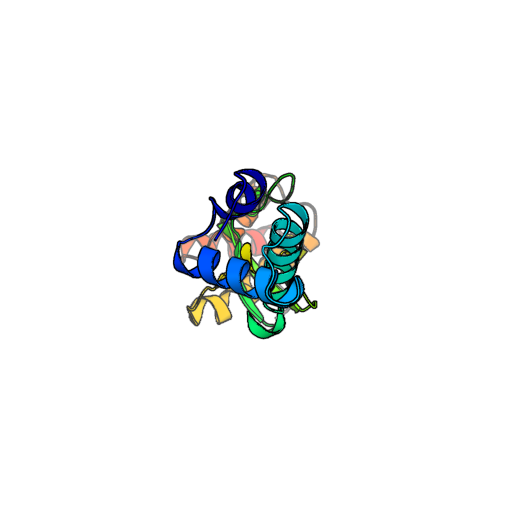90 -6.715 21.286 1.00 69.75 171 ASP A C 1
ATOM 1383 O O . ASP A 1 171 ? -17.381 -6.669 22.018 1.00 69.75 171 ASP A O 1
ATOM 1387 N N . GLY A 1 172 ? -15.743 -7.853 21.021 1.00 52.19 172 GLY A N 1
ATOM 1388 C CA . GLY A 1 172 ? -15.925 -9.066 21.811 1.00 52.19 172 GLY A CA 1
ATOM 1389 C C . GLY A 1 172 ? -15.827 -10.380 21.048 1.00 52.19 172 GLY A C 1
ATOM 1390 O O . GLY A 1 172 ? -16.823 -11.077 20.965 1.00 52.19 172 GLY A O 1
ATOM 1391 N N . GLU A 1 173 ? -14.625 -10.765 20.617 1.00 39.47 173 GLU A N 1
ATOM 1392 C CA . GLU A 1 173 ? -14.066 -12.083 20.964 1.00 39.47 173 GLU A CA 1
ATOM 1393 C C . GLU A 1 173 ? -12.566 -11.873 21.226 1.00 39.47 173 GLU A C 1
ATOM 1395 O O . GLU A 1 173 ? -11.797 -11.522 20.328 1.00 39.47 173 GLU A O 1
ATOM 1400 N N . SER A 1 174 ? -12.200 -11.947 22.510 1.00 36.88 174 SER A N 1
ATOM 1401 C CA . SER A 1 174 ? -10.817 -12.095 22.982 1.00 36.88 174 SER A CA 1
ATOM 1402 C C . SER A 1 174 ? -10.338 -13.525 22.775 1.00 36.88 174 SER A C 1
ATOM 1404 O O . SER A 1 174 ? -11.191 -14.434 22.885 1.00 36.88 174 SER A O 1
#

Organism: NCBI:txid2712845

Sequence (174 aa):
MPTSESQVRPLTNLEPPEQRSVWQQAVIEAGNRVPSGRLVKETLERLKEKRLFKASDFCQLGDVFTLSKLEAQERKYNGCWAIAVTLNDFTVEVAVHDNTLLVKPENLNKIDSPEAHDQLPQIKERIWRLRNHGTLDRGAYTVLDSLGRQSYLTPVEFGLLQWLEEYYGVDGES